Protein AF-A0A7C9G634-F1 (afdb_monomer)

Mean predicted aligned error: 3.46 Å

Structure (mmCIF, N/CA/C/O backbone):
data_AF-A0A7C9G634-F1
#
_entry.id   AF-A0A7C9G634-F1
#
loop_
_atom_site.group_PDB
_atom_site.id
_atom_site.type_symbol
_atom_site.label_atom_id
_atom_site.label_alt_id
_atom_site.label_comp_id
_atom_site.label_asym_id
_atom_site.label_entity_id
_atom_site.label_seq_id
_atom_site.pdbx_PDB_ins_code
_atom_site.Cartn_x
_atom_site.Cartn_y
_atom_site.Cartn_z
_atom_site.occupancy
_atom_site.B_iso_or_equiv
_atom_site.auth_seq_id
_atom_site.auth_comp_id
_atom_site.auth_asym_id
_atom_site.auth_atom_id
_atom_site.pdbx_PDB_model_num
ATOM 1 N N . MET A 1 1 ? 2.557 5.152 -18.662 1.00 77.81 1 MET A N 1
ATOM 2 C CA . MET A 1 1 ? 1.988 3.953 -18.024 1.00 77.81 1 MET A CA 1
ATOM 3 C C . MET A 1 1 ? 0.507 3.974 -18.326 1.00 77.81 1 MET A C 1
ATOM 5 O O . MET A 1 1 ? -0.057 5.061 -18.287 1.00 77.81 1 MET A O 1
ATOM 9 N N . ASP A 1 2 ? -0.079 2.842 -18.704 1.00 86.69 2 ASP A N 1
ATOM 10 C CA . ASP A 1 2 ? -1.537 2.728 -18.750 1.00 86.69 2 ASP A CA 1
ATOM 11 C C . ASP A 1 2 ? -1.998 2.318 -17.351 1.00 86.69 2 ASP A C 1
ATOM 13 O O . ASP A 1 2 ? -1.677 1.219 -16.893 1.00 86.69 2 ASP A O 1
ATOM 17 N N . TYR A 1 3 ? -2.642 3.245 -16.643 1.00 85.31 3 TYR A N 1
ATOM 18 C CA . TYR A 1 3 ? -3.056 3.022 -15.261 1.00 85.31 3 TYR A CA 1
ATOM 19 C C . TYR A 1 3 ? -4.231 2.050 -15.160 1.00 85.31 3 TYR A C 1
ATOM 21 O O . TYR A 1 3 ? -4.320 1.347 -14.161 1.00 85.31 3 TYR A O 1
ATOM 29 N N . ASN A 1 4 ? -5.074 1.942 -16.191 1.00 88.25 4 ASN A N 1
ATOM 30 C CA . ASN A 1 4 ? -6.174 0.981 -16.181 1.00 88.25 4 ASN A CA 1
ATOM 31 C C . ASN A 1 4 ? -5.620 -0.442 -16.268 1.00 88.25 4 ASN A C 1
ATOM 33 O O . ASN A 1 4 ? -5.897 -1.252 -15.391 1.00 88.25 4 ASN A O 1
ATOM 37 N N . ASP A 1 5 ? -4.728 -0.704 -17.229 1.00 91.81 5 ASP A N 1
ATOM 38 C CA . ASP A 1 5 ? -4.056 -2.007 -17.338 1.00 91.81 5 ASP A CA 1
ATOM 39 C C . ASP A 1 5 ? -3.244 -2.338 -16.074 1.00 91.81 5 ASP A C 1
ATOM 41 O O . ASP A 1 5 ? -3.177 -3.489 -15.638 1.00 91.81 5 ASP A O 1
ATOM 45 N N . TYR A 1 6 ? -2.593 -1.328 -15.482 1.00 92.75 6 TYR A N 1
ATOM 46 C CA . TYR A 1 6 ? -1.868 -1.488 -14.223 1.00 92.75 6 TYR A CA 1
ATOM 47 C C . TYR A 1 6 ? -2.811 -1.926 -13.097 1.00 92.75 6 TYR A C 1
ATOM 49 O O . TYR A 1 6 ? -2.525 -2.915 -12.422 1.00 92.75 6 TYR A O 1
ATOM 57 N N . TYR A 1 7 ? -3.933 -1.230 -12.901 1.00 93.06 7 TYR A N 1
ATOM 58 C CA . TYR A 1 7 ? -4.890 -1.569 -11.851 1.00 93.06 7 TYR A CA 1
ATOM 59 C C . TYR A 1 7 ? -5.540 -2.930 -12.089 1.00 93.06 7 TYR A C 1
ATOM 61 O O . TYR A 1 7 ? -5.583 -3.731 -11.157 1.00 93.06 7 TYR A O 1
ATOM 69 N N . ASP A 1 8 ? -5.923 -3.247 -13.326 1.00 93.56 8 ASP A N 1
ATOM 70 C CA . ASP A 1 8 ? -6.501 -4.544 -13.687 1.00 93.5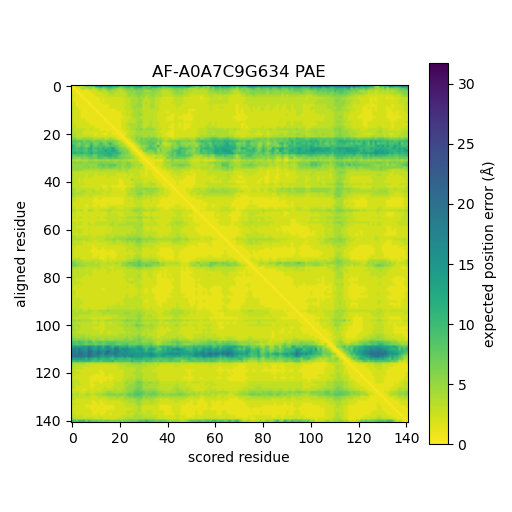6 8 ASP A CA 1
ATOM 71 C C . ASP A 1 8 ? -5.568 -5.707 -13.308 1.00 93.56 8 ASP A C 1
ATOM 73 O O . ASP A 1 8 ? -6.014 -6.739 -12.811 1.00 93.56 8 ASP A O 1
ATOM 77 N N . ILE A 1 9 ? -4.252 -5.547 -13.490 1.00 95.50 9 ILE A N 1
ATOM 78 C CA . ILE A 1 9 ? -3.268 -6.598 -13.182 1.00 95.50 9 ILE A CA 1
ATOM 79 C C . ILE A 1 9 ? -2.897 -6.627 -11.695 1.00 95.50 9 ILE A C 1
ATOM 81 O O . ILE A 1 9 ? -2.782 -7.702 -11.095 1.00 95.50 9 ILE A O 1
ATOM 85 N N . ILE A 1 10 ? -2.634 -5.464 -11.098 1.00 96.31 10 ILE A N 1
ATOM 86 C CA . ILE A 1 10 ? -2.133 -5.383 -9.723 1.00 96.31 10 ILE A CA 1
ATOM 87 C C . ILE A 1 10 ? -3.255 -5.638 -8.720 1.00 96.31 10 ILE A C 1
ATOM 89 O O . ILE A 1 10 ? -3.023 -6.331 -7.730 1.00 96.31 10 ILE A O 1
ATOM 93 N N . PHE A 1 11 ? -4.472 -5.159 -8.979 1.00 96.44 11 PHE A N 1
ATOM 94 C CA . PHE A 1 11 ? -5.600 -5.297 -8.061 1.00 96.44 11 PHE A CA 1
ATOM 95 C C . PHE A 1 11 ? -6.491 -6.511 -8.327 1.00 96.44 11 PHE A C 1
ATOM 97 O O . PHE A 1 11 ? -7.280 -6.847 -7.444 1.00 96.44 11 PHE A O 1
ATOM 104 N N . ALA A 1 12 ? -6.299 -7.258 -9.423 1.00 97.12 12 ALA A N 1
ATOM 105 C CA . ALA A 1 12 ? -7.009 -8.522 -9.657 1.00 97.12 12 ALA A CA 1
ATOM 106 C C . ALA A 1 12 ? -7.037 -9.467 -8.432 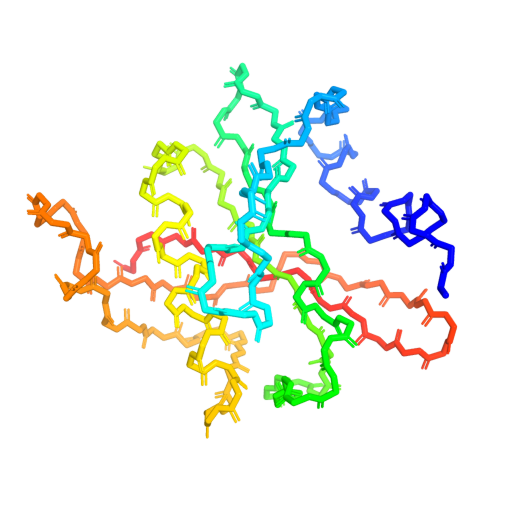1.00 97.12 12 ALA A C 1
ATOM 108 O O . ALA A 1 12 ? -8.116 -9.954 -8.101 1.00 97.12 12 ALA A O 1
ATOM 109 N N . PRO A 1 13 ? -5.935 -9.693 -7.681 1.00 97.94 13 PRO A N 1
ATOM 110 C CA . PRO A 1 13 ? -5.974 -10.542 -6.485 1.00 97.94 13 PRO A CA 1
ATOM 111 C C . PRO A 1 13 ? -6.826 -9.974 -5.337 1.00 97.94 13 PRO A C 1
ATOM 113 O O . PRO A 1 13 ? -7.382 -10.731 -4.539 1.00 97.94 13 PRO A O 1
ATOM 116 N N . ILE A 1 14 ? -6.923 -8.643 -5.223 1.00 97.56 14 ILE A N 1
ATOM 117 C CA . ILE A 1 14 ? -7.820 -7.992 -4.257 1.00 97.56 14 ILE A CA 1
ATOM 118 C C . ILE A 1 14 ? -9.260 -8.233 -4.699 1.00 97.56 14 ILE A C 1
ATOM 120 O O . ILE A 1 14 ? -10.079 -8.658 -3.884 1.00 97.56 14 ILE A O 1
ATOM 124 N N . GLU A 1 15 ? -9.555 -8.013 -5.980 1.00 97.06 15 GLU A N 1
ATOM 125 C CA . GLU A 1 15 ? -10.907 -8.149 -6.511 1.00 97.06 15 GLU A CA 1
ATOM 126 C C . GLU A 1 15 ? -11.416 -9.591 -6.503 1.00 97.06 15 GLU A C 1
ATOM 128 O O . GLU A 1 15 ? -12.574 -9.840 -6.164 1.00 97.06 15 GLU A O 1
ATOM 133 N N . GLU A 1 16 ? -10.547 -10.558 -6.794 1.00 97.50 16 GLU A N 1
ATOM 134 C CA . GLU A 1 16 ? -10.859 -11.985 -6.714 1.00 97.50 16 GLU A CA 1
ATOM 135 C C . GLU A 1 16 ? -11.249 -12.389 -5.286 1.00 97.50 16 GLU A C 1
ATOM 137 O O . GLU A 1 16 ? -12.208 -13.134 -5.077 1.00 97.50 16 GLU A O 1
ATOM 142 N N . LYS A 1 17 ? -10.532 -11.870 -4.281 1.00 97.88 17 LYS A N 1
ATOM 143 C CA . LYS A 1 17 ? -10.737 -12.253 -2.880 1.00 97.88 17 LYS A CA 1
ATOM 144 C C . LYS A 1 17 ? -11.856 -11.471 -2.196 1.00 97.88 17 LYS A C 1
ATOM 146 O O . LYS A 1 17 ? -12.597 -12.031 -1.387 1.00 97.88 17 LYS A O 1
ATOM 151 N N . TYR A 1 18 ? -11.964 -10.176 -2.474 1.00 96.88 18 TYR A N 1
ATOM 152 C CA . TYR A 1 18 ? -12.831 -9.257 -1.739 1.00 96.88 18 TYR A CA 1
ATOM 153 C C . TYR A 1 18 ? -13.955 -8.658 -2.589 1.00 96.88 18 TYR A C 1
ATOM 155 O O . TYR A 1 18 ? -14.868 -8.059 -2.022 1.00 96.88 18 TYR A O 1
ATOM 163 N N . GLY A 1 19 ? -13.996 -8.902 -3.897 1.00 96.19 19 GLY A N 1
ATOM 164 C CA . GLY A 1 19 ? -14.959 -8.307 -4.826 1.00 96.19 19 GLY A CA 1
ATOM 165 C C . GLY A 1 19 ? -14.432 -7.024 -5.469 1.00 96.19 19 GLY A C 1
ATOM 166 O O . GLY A 1 19 ? -13.379 -6.528 -5.090 1.00 96.19 19 GLY A O 1
ATOM 167 N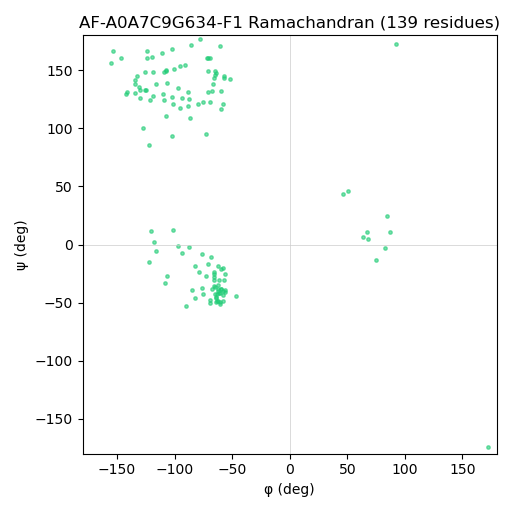 N . LYS A 1 20 ? -15.171 -6.497 -6.448 1.00 95.75 20 LYS A N 1
ATOM 168 C CA . LYS A 1 20 ? -14.746 -5.327 -7.226 1.00 95.75 20 LYS A CA 1
ATOM 169 C C . LYS A 1 20 ? -14.464 -4.105 -6.356 1.00 95.75 20 LYS A C 1
ATOM 171 O O . LYS A 1 20 ? -15.193 -3.872 -5.388 1.00 95.75 20 LYS A O 1
ATOM 176 N N . LEU A 1 21 ? -13.447 -3.342 -6.745 1.00 93.75 21 LEU A N 1
ATOM 177 C CA . LEU A 1 21 ? -13.181 -2.018 -6.193 1.00 93.75 21 LEU A CA 1
ATOM 178 C C . LEU A 1 21 ? -14.329 -1.057 -6.536 1.00 93.75 21 LEU A C 1
ATOM 180 O O . LEU A 1 21 ? -14.982 -1.180 -7.575 1.00 93.75 21 LEU A O 1
ATOM 184 N N . ASP A 1 22 ? -14.581 -0.115 -5.635 1.00 93.00 22 ASP A N 1
ATOM 185 C CA . ASP A 1 22 ? -15.502 0.991 -5.853 1.00 93.00 22 ASP A CA 1
ATOM 186 C C . ASP A 1 22 ? -14.957 1.893 -6.979 1.00 93.00 22 ASP A C 1
ATOM 188 O O . ASP A 1 22 ? -13.746 2.064 -7.116 1.00 93.00 22 ASP A O 1
ATOM 192 N N . GLU A 1 23 ? -15.846 2.489 -7.782 1.00 86.19 23 GLU A N 1
ATOM 193 C CA . GLU A 1 23 ? -15.452 3.357 -8.911 1.00 86.19 23 GLU A CA 1
ATOM 194 C C . GLU A 1 23 ? -14.744 4.644 -8.455 1.00 86.19 23 GLU A C 1
ATOM 196 O O . GLU A 1 23 ? -13.998 5.259 -9.218 1.00 86.19 23 GLU A O 1
ATOM 201 N N . GLU A 1 24 ? -14.985 5.065 -7.212 1.00 83.38 24 GLU A N 1
ATOM 202 C CA . GLU A 1 24 ? -14.381 6.258 -6.633 1.00 83.38 24 GLU A CA 1
ATOM 203 C C . GLU A 1 24 ? -13.033 5.939 -5.975 1.00 83.38 24 GLU A C 1
ATOM 205 O O . GLU A 1 24 ? -12.944 5.210 -4.982 1.00 83.38 24 GLU A O 1
ATOM 210 N N . THR A 1 25 ? -11.978 6.572 -6.485 1.00 81.12 25 THR A N 1
ATOM 211 C CA . THR A 1 25 ? -10.660 6.599 -5.844 1.00 81.12 25 THR A CA 1
ATOM 212 C C . THR A 1 25 ? -10.582 7.779 -4.879 1.00 81.12 25 THR A C 1
ATOM 214 O O . THR A 1 25 ? -10.857 8.925 -5.239 1.00 81.12 25 THR A O 1
ATOM 217 N N . MET A 1 26 ? -10.133 7.531 -3.650 1.00 81.25 26 MET A N 1
ATOM 218 C CA . MET A 1 26 ? -9.825 8.588 -2.690 1.00 81.25 26 MET A CA 1
ATOM 219 C C . MET A 1 26 ? -8.531 9.293 -3.104 1.00 81.25 26 MET A C 1
ATOM 221 O O . MET A 1 26 ? -7.436 8.837 -2.777 1.00 81.25 26 MET A O 1
ATOM 225 N N . THR A 1 27 ? -8.651 10.403 -3.829 1.00 80.56 27 THR A N 1
ATOM 226 C CA . THR A 1 27 ? -7.519 11.221 -4.296 1.00 80.56 27 THR A CA 1
ATOM 227 C C . THR A 1 27 ? -7.420 12.543 -3.538 1.00 80.56 27 THR A C 1
ATOM 229 O O . THR A 1 27 ? -8.435 13.113 -3.142 1.00 80.56 27 THR A O 1
ATOM 232 N N . SER A 1 28 ? -6.207 13.080 -3.391 1.00 73.19 28 SER A N 1
ATOM 233 C CA . SER A 1 28 ? -5.973 14.428 -2.853 1.00 73.19 28 SER A CA 1
ATOM 234 C C . SER A 1 28 ? -5.713 15.447 -3.966 1.00 73.19 28 SER A C 1
ATOM 236 O O . SER A 1 28 ? -5.147 15.113 -5.004 1.00 73.19 28 SER A O 1
ATOM 238 N N . ILE A 1 29 ? -6.076 16.713 -3.716 1.00 74.12 29 ILE A N 1
ATOM 239 C CA . ILE A 1 29 ? -5.770 17.856 -4.599 1.00 74.12 29 ILE A CA 1
ATOM 240 C C . ILE A 1 29 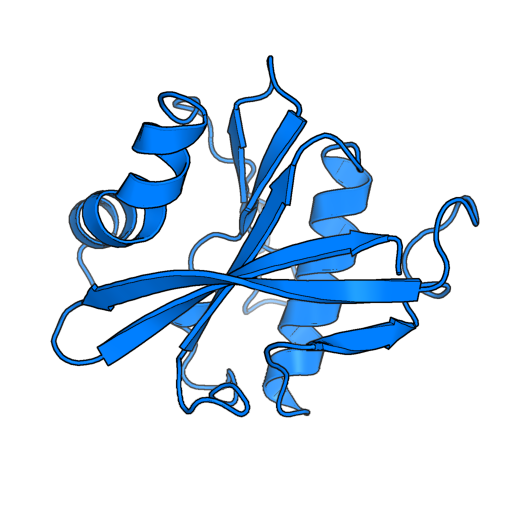? -4.255 17.981 -4.810 1.00 74.12 29 ILE A C 1
ATOM 242 O O . ILE A 1 29 ? -3.790 18.264 -5.912 1.00 74.12 29 ILE A O 1
ATOM 246 N N . ILE A 1 30 ? -3.484 17.769 -3.741 1.00 77.88 30 ILE A N 1
ATOM 247 C CA . ILE A 1 30 ? -2.024 17.698 -3.791 1.00 77.88 30 ILE A CA 1
ATOM 248 C C . ILE A 1 30 ? -1.655 16.221 -3.895 1.00 77.88 30 ILE A C 1
ATOM 250 O O . ILE A 1 30 ? -1.978 15.449 -2.992 1.00 77.88 30 ILE A O 1
ATOM 254 N N . GLY A 1 31 ? -1.003 15.832 -4.990 1.00 82.12 31 GLY A N 1
ATOM 255 C CA . GLY A 1 31 ? -0.528 14.463 -5.189 1.00 82.12 31 GLY A CA 1
ATOM 256 C C . GLY A 1 31 ? 0.619 14.093 -4.245 1.00 82.12 31 GLY A C 1
ATOM 257 O O . GLY A 1 31 ? 1.313 14.964 -3.714 1.00 82.12 31 GLY A O 1
ATOM 258 N N . PHE A 1 32 ? 0.849 12.791 -4.070 1.00 90.44 32 PHE A N 1
ATOM 259 C CA . PHE A 1 32 ? 1.860 12.264 -3.147 1.00 90.44 32 PHE A CA 1
ATOM 260 C C . PHE A 1 32 ? 3.275 12.805 -3.419 1.00 90.44 32 PHE A C 1
ATOM 262 O O . PHE A 1 32 ? 3.961 13.239 -2.496 1.00 90.44 32 PHE A O 1
ATOM 269 N N . SER A 1 33 ? 3.678 12.916 -4.690 1.00 85.06 33 SER A N 1
ATOM 270 C CA . SER A 1 33 ? 4.974 13.499 -5.087 1.00 85.06 33 SER A CA 1
ATOM 271 C C . SER A 1 33 ? 5.179 14.955 -4.657 1.00 85.06 33 SER A C 1
ATOM 273 O O . SER A 1 33 ? 6.313 15.420 -4.583 1.00 85.06 33 SER A O 1
ATOM 275 N N . MET A 1 34 ? 4.094 15.676 -4.372 1.00 84.19 34 MET A N 1
ATOM 276 C CA . MET A 1 34 ? 4.104 17.069 -3.925 1.00 84.19 34 MET A CA 1
ATOM 277 C C . MET A 1 34 ? 3.899 17.193 -2.405 1.00 84.19 34 MET A C 1
ATOM 279 O O . MET A 1 34 ? 3.641 18.288 -1.908 1.00 84.19 34 MET A O 1
ATOM 283 N N . GLY A 1 35 ? 4.004 16.084 -1.665 1.00 85.88 35 GLY A N 1
ATOM 284 C CA . GLY A 1 35 ? 3.826 16.034 -0.212 1.00 85.88 35 GLY A CA 1
ATOM 285 C C . GLY A 1 35 ? 2.381 15.830 0.248 1.00 85.88 35 GLY A C 1
ATOM 286 O O . GLY A 1 35 ? 2.097 15.994 1.433 1.00 85.88 35 GLY A O 1
ATOM 287 N N . GLY A 1 36 ? 1.464 15.496 -0.664 1.00 91.75 36 GLY A N 1
ATOM 288 C CA . GLY A 1 36 ? 0.107 15.080 -0.310 1.00 91.75 36 GLY A CA 1
ATOM 289 C C . GLY A 1 36 ? 0.030 13.626 0.176 1.00 91.75 36 GLY A C 1
ATOM 290 O O . GLY A 1 36 ? 1.035 12.914 0.170 1.00 91.75 36 GLY A O 1
ATOM 291 N N . PRO A 1 37 ? -1.155 13.156 0.597 1.00 93.56 37 PRO A N 1
ATOM 292 C CA . PRO A 1 37 ? -1.365 11.758 0.946 1.00 93.56 37 PRO A CA 1
ATOM 293 C C . PRO A 1 37 ? -1.353 10.853 -0.290 1.00 93.56 37 PRO A C 1
ATOM 295 O O . PRO A 1 37 ? -1.580 11.303 -1.417 1.00 93.56 37 PRO A O 1
ATOM 298 N N . VAL A 1 38 ? -1.138 9.556 -0.068 1.00 94.44 38 VAL A N 1
ATOM 299 C CA . VAL A 1 38 ? -1.332 8.555 -1.125 1.00 94.44 38 VAL A CA 1
ATOM 300 C C . VAL A 1 38 ? -2.806 8.467 -1.523 1.00 94.44 38 VAL A C 1
ATOM 302 O O . VAL A 1 38 ? -3.708 8.561 -0.680 1.00 94.44 38 VAL A O 1
ATOM 305 N N . SER A 1 39 ? -3.042 8.258 -2.817 1.00 94.88 39 SER A N 1
ATOM 306 C CA . SER A 1 39 ? -4.365 7.904 -3.326 1.00 94.88 39 SER A CA 1
ATOM 307 C C . SER A 1 39 ? -4.720 6.477 -2.912 1.00 94.88 39 SER A C 1
ATOM 309 O O . SER A 1 39 ? -3.830 5.631 -2.778 1.00 94.88 39 SER A O 1
ATOM 311 N N . MET A 1 40 ? -6.009 6.196 -2.720 1.00 95.81 40 MET A N 1
ATOM 312 C CA . MET A 1 40 ? -6.473 4.853 -2.368 1.00 95.81 40 MET A CA 1
ATOM 313 C C . MET A 1 40 ? -7.683 4.413 -3.182 1.00 95.81 40 MET A C 1
ATOM 315 O O . MET A 1 40 ? -8.640 5.168 -3.335 1.00 95.81 40 MET A O 1
ATOM 319 N N . SER A 1 41 ? -7.661 3.156 -3.614 1.00 96.00 41 SER A N 1
ATOM 320 C CA . SER A 1 41 ? -8.846 2.429 -4.070 1.00 96.00 41 SER A CA 1
ATOM 321 C C . SER A 1 41 ? -9.463 1.689 -2.891 1.00 96.00 41 SER A C 1
ATOM 323 O O . SER A 1 41 ? -8.774 1.372 -1.914 1.00 96.00 41 SER A O 1
ATOM 325 N N . SER A 1 42 ? -10.762 1.414 -2.953 1.00 96.44 42 SER A N 1
ATOM 326 C CA . SER A 1 42 ? -11.469 0.850 -1.806 1.00 96.44 42 SER A CA 1
ATOM 327 C C . SER A 1 42 ? -12.586 -0.109 -2.187 1.00 96.44 42 SER A C 1
ATOM 329 O O . SER A 1 42 ? -13.077 -0.091 -3.304 1.00 96.44 42 SER A O 1
ATOM 331 N N . ILE A 1 43 ? -12.978 -0.947 -1.231 1.00 96.12 43 ILE A N 1
ATOM 332 C CA . ILE A 1 43 ? -14.279 -1.619 -1.193 1.00 96.12 43 ILE A CA 1
ATOM 333 C C . ILE A 1 43 ? -14.896 -1.197 0.136 1.00 96.12 43 ILE A C 1
ATOM 335 O O . ILE A 1 43 ? -14.720 -1.866 1.163 1.00 96.12 43 ILE A O 1
ATOM 339 N N . ASN A 1 44 ? -15.559 -0.042 0.157 1.00 90.75 44 ASN A N 1
ATOM 340 C CA . ASN A 1 44 ? -15.968 0.616 1.401 1.00 90.75 44 ASN A CA 1
ATOM 341 C C . ASN A 1 44 ? -16.895 -0.262 2.244 1.00 90.75 44 ASN A C 1
ATOM 343 O O . ASN A 1 44 ? -16.733 -0.359 3.463 1.00 90.75 44 ASN A O 1
ATOM 347 N N . SER A 1 45 ? -17.797 -0.997 1.588 1.00 91.88 45 SER A N 1
ATOM 348 C CA . SER A 1 45 ? -18.711 -1.949 2.238 1.00 91.88 45 SER A CA 1
ATOM 349 C C . SER A 1 45 ? -17.998 -3.053 3.035 1.00 91.88 45 SER A C 1
ATOM 351 O O . SER A 1 45 ? -18.600 -3.654 3.925 1.00 91.88 45 SER A O 1
ATOM 353 N N . LYS A 1 46 ? -16.716 -3.309 2.746 1.00 93.75 46 LYS A N 1
ATOM 354 C CA . LYS A 1 46 ? -15.882 -4.335 3.387 1.00 93.75 46 LYS A CA 1
ATOM 355 C C . LYS A 1 46 ? -14.676 -3.765 4.134 1.00 93.75 46 LYS A C 1
ATOM 357 O O . LYS A 1 46 ? -13.902 -4.542 4.688 1.00 93.75 46 LYS A O 1
ATOM 362 N N . ARG A 1 47 ? -14.516 -2.434 4.174 1.00 95.44 47 ARG A N 1
ATOM 363 C CA . ARG A 1 47 ? -13.340 -1.751 4.748 1.00 95.44 47 ARG A CA 1
ATOM 364 C C . ARG A 1 47 ? -12.026 -2.313 4.194 1.00 95.44 47 ARG A C 1
ATOM 366 O O . ARG A 1 47 ? -11.105 -2.624 4.950 1.00 95.44 47 ARG A O 1
ATOM 373 N N . VAL A 1 48 ? -11.978 -2.487 2.878 1.00 97.75 48 VAL A N 1
ATOM 374 C CA . VAL A 1 48 ? -10.761 -2.855 2.150 1.00 97.75 48 VAL A CA 1
ATOM 375 C C . VAL A 1 48 ? -10.226 -1.596 1.493 1.00 97.75 48 VAL A C 1
ATOM 377 O O . VAL A 1 48 ? -10.976 -0.925 0.791 1.00 97.75 48 VAL A O 1
ATOM 380 N 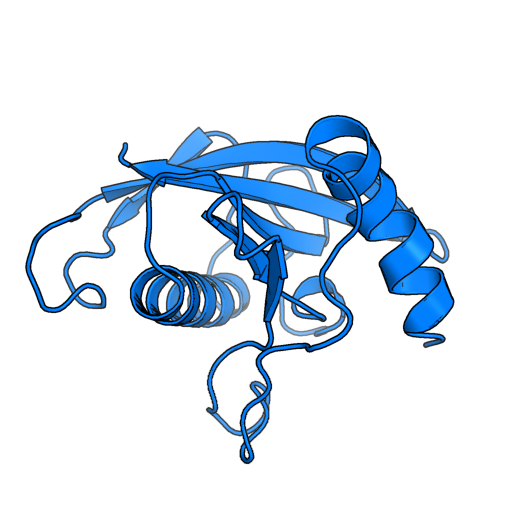N . TYR A 1 49 ? -8.957 -1.279 1.728 1.00 97.88 49 TYR A N 1
ATOM 381 C CA . TYR A 1 49 ? -8.310 -0.083 1.187 1.00 97.88 49 TYR A CA 1
ATOM 382 C C . TYR A 1 49 ? -6.941 -0.454 0.636 1.00 97.88 49 TYR A C 1
ATOM 384 O O . TYR A 1 49 ? -6.164 -1.103 1.339 1.00 97.88 49 TYR A O 1
ATOM 392 N N . ALA A 1 50 ? -6.644 -0.034 -0.590 1.00 98.00 50 ALA A N 1
ATOM 393 C CA . ALA A 1 50 ? -5.376 -0.284 -1.261 1.00 98.00 50 ALA A CA 1
ATOM 394 C C . ALA A 1 50 ? -4.743 1.032 -1.717 1.00 98.00 50 ALA A C 1
ATOM 396 O O . ALA A 1 50 ? -5.433 1.864 -2.309 1.00 98.00 50 ALA A O 1
ATOM 397 N N . SER A 1 51 ? -3.448 1.231 -1.461 1.00 97.69 51 SER A N 1
ATOM 398 C CA . SER A 1 51 ? -2.729 2.376 -2.027 1.00 97.69 51 SER A CA 1
ATOM 399 C C . SER A 1 51 ? -2.662 2.266 -3.545 1.00 97.69 51 SER A C 1
ATOM 401 O O . SER A 1 51 ? -2.649 1.171 -4.106 1.00 97.69 51 SER A O 1
ATOM 403 N N . CYS A 1 52 ? -2.641 3.417 -4.202 1.00 94.88 52 CYS A N 1
ATOM 404 C CA . CYS A 1 52 ? -2.551 3.523 -5.646 1.00 94.88 52 CYS A CA 1
ATOM 405 C C . CYS A 1 52 ? -1.248 4.210 -6.043 1.00 94.88 52 CYS A C 1
ATOM 407 O O . CYS A 1 52 ? -0.873 5.230 -5.464 1.00 94.88 52 CYS A O 1
ATOM 409 N N . GLU A 1 53 ? -0.616 3.670 -7.082 1.00 91.75 53 GLU A N 1
ATOM 410 C CA . GLU A 1 53 ? 0.527 4.255 -7.788 1.00 91.75 53 GLU A CA 1
ATOM 411 C C . GLU A 1 53 ? 1.800 4.410 -6.946 1.00 91.75 53 GLU A C 1
ATOM 413 O O . GLU A 1 53 ? 2.789 4.945 -7.437 1.00 91.75 53 GLU A O 1
ATOM 418 N N . LEU A 1 54 ? 1.855 3.909 -5.709 1.00 94.56 54 LEU A N 1
ATOM 419 C CA . LEU A 1 54 ? 3.071 3.999 -4.907 1.00 94.56 54 LEU A CA 1
ATOM 420 C C . LEU A 1 54 ? 4.228 3.228 -5.567 1.00 94.56 54 LEU A C 1
ATOM 422 O O . LEU A 1 54 ? 5.385 3.654 -5.522 1.00 94.56 54 LEU A O 1
ATOM 426 N N . SER A 1 55 ? 3.914 2.113 -6.227 1.00 95.62 55 SER A N 1
ATOM 427 C CA . SER A 1 55 ? 4.912 1.251 -6.860 1.00 95.62 55 SER A CA 1
ATOM 428 C C . SER A 1 55 ? 5.553 1.873 -8.115 1.00 95.62 55 SER A C 1
ATOM 430 O O . SER A 1 55 ? 6.630 1.446 -8.544 1.00 95.62 55 SER A O 1
ATOM 432 N N . VAL A 1 56 ? 4.926 2.911 -8.685 1.00 93.50 56 VAL A N 1
ATOM 433 C CA . VAL A 1 56 ? 5.381 3.563 -9.925 1.00 93.50 56 VAL A CA 1
ATOM 434 C C . VAL A 1 56 ? 6.486 4.585 -9.668 1.00 93.50 56 VAL A C 1
ATOM 436 O O . VAL A 1 56 ? 7.220 4.940 -10.593 1.00 93.50 56 VAL A O 1
ATOM 439 N N . TYR A 1 57 ? 6.638 5.042 -8.420 1.00 93.69 57 TYR A N 1
ATOM 440 C CA . TYR A 1 57 ? 7.659 6.017 -8.058 1.00 93.69 57 TYR A CA 1
ATOM 441 C C . TYR A 1 57 ? 9.059 5.397 -8.153 1.00 93.69 57 TYR A C 1
ATOM 443 O O . TYR A 1 57 ? 9.337 4.390 -7.483 1.00 93.69 57 TYR A O 1
ATOM 451 N N . PRO A 1 58 ? 9.982 5.968 -8.951 1.00 94.00 58 PRO A N 1
ATOM 452 C CA . PRO A 1 58 ? 11.346 5.457 -9.052 1.00 94.00 58 PRO A CA 1
ATOM 453 C C . PRO A 1 58 ? 12.087 5.507 -7.708 1.00 94.00 58 PRO A C 1
ATOM 455 O O . PRO A 1 58 ? 12.879 4.605 -7.436 1.00 94.00 58 PRO A O 1
ATOM 458 N N . GLU A 1 59 ? 11.766 6.478 -6.852 1.00 95.94 59 GLU A N 1
ATOM 459 C CA . GLU A 1 59 ? 12.344 6.698 -5.523 1.00 95.94 59 GLU A CA 1
ATOM 460 C C . GLU A 1 59 ? 12.025 5.577 -4.529 1.00 95.94 59 GLU A C 1
ATOM 462 O O . GLU A 1 59 ? 12.804 5.352 -3.601 1.00 95.94 59 GLU A O 1
ATOM 467 N N . GLN A 1 60 ? 10.917 4.846 -4.719 1.00 97.25 60 GLN A N 1
ATOM 468 C CA . GLN A 1 60 ? 10.567 3.730 -3.842 1.00 97.25 60 GLN A CA 1
ATOM 469 C C . GLN A 1 60 ? 11.694 2.693 -3.845 1.00 97.25 60 GLN A C 1
ATOM 471 O O . GLN A 1 60 ? 12.020 2.103 -4.881 1.00 97.25 60 GLN A O 1
ATOM 476 N N . LYS A 1 61 ? 12.279 2.406 -2.684 1.00 98.06 61 LYS A N 1
ATOM 477 C CA . LYS A 1 61 ? 13.218 1.294 -2.567 1.00 98.06 61 LYS A CA 1
ATOM 478 C C . LYS A 1 61 ? 12.454 -0.004 -2.764 1.00 98.06 61 LYS A C 1
ATOM 480 O O . LYS A 1 61 ? 11.414 -0.216 -2.147 1.00 98.06 61 LYS A O 1
ATOM 485 N N . LYS A 1 62 ? 12.987 -0.886 -3.614 1.00 98.00 62 LYS A N 1
ATOM 486 C CA . LYS A 1 62 ? 12.432 -2.234 -3.760 1.00 98.00 62 LYS A CA 1
ATOM 487 C C . LYS A 1 62 ? 12.422 -2.926 -2.403 1.00 98.00 62 LYS A C 1
ATOM 489 O O . LYS A 1 62 ? 13.339 -2.718 -1.606 1.00 98.00 62 LYS A O 1
ATOM 494 N N . SER A 1 63 ? 11.413 -3.750 -2.163 1.00 98.12 63 SER A N 1
ATOM 495 C CA . SER A 1 63 ? 11.252 -4.485 -0.921 1.00 98.12 63 SER A CA 1
ATOM 496 C C . SER A 1 63 ? 12.419 -5.436 -0.647 1.00 98.12 63 SER A C 1
ATOM 498 O O . SER A 1 63 ? 13.264 -5.653 -1.519 1.00 98.12 63 SER A O 1
ATOM 500 N N . THR A 1 64 ? 12.478 -6.033 0.547 1.00 97.44 64 THR A N 1
ATOM 501 C CA . THR A 1 64 ? 13.475 -7.072 0.885 1.00 97.44 64 THR A CA 1
ATOM 502 C C . THR A 1 64 ? 13.437 -8.264 -0.074 1.00 97.44 64 THR A C 1
ATOM 504 O O . THR A 1 64 ? 14.455 -8.916 -0.279 1.00 97.44 64 THR A O 1
ATOM 507 N N . ASP A 1 65 ? 12.285 -8.508 -0.702 1.00 95.00 65 ASP A N 1
ATOM 508 C CA . ASP A 1 65 ? 12.074 -9.553 -1.709 1.00 95.00 65 ASP A CA 1
ATOM 509 C C . ASP A 1 65 ? 12.405 -9.086 -3.145 1.00 95.00 65 ASP A C 1
ATOM 511 O O . ASP A 1 65 ? 12.319 -9.860 -4.098 1.00 95.00 65 ASP A O 1
ATOM 515 N N . GLY A 1 66 ? 12.796 -7.818 -3.316 1.00 96.75 66 GLY A N 1
ATOM 516 C CA . GLY A 1 66 ? 13.185 -7.236 -4.598 1.00 96.75 66 GLY A CA 1
ATOM 517 C C . GLY A 1 66 ? 12.025 -6.714 -5.451 1.00 96.75 66 GLY A C 1
ATOM 518 O O . GLY A 1 66 ? 12.187 -6.624 -6.668 1.00 96.75 66 GLY A O 1
ATOM 519 N N . TYR A 1 67 ? 10.885 -6.356 -4.852 1.00 97.56 67 TYR A N 1
ATOM 520 C CA . TYR A 1 67 ? 9.687 -5.895 -5.573 1.00 97.56 67 TYR A CA 1
ATOM 521 C C . TYR A 1 67 ? 9.418 -4.405 -5.373 1.00 97.56 67 TYR A C 1
ATOM 523 O O . TYR A 1 67 ? 9.687 -3.863 -4.303 1.00 97.56 67 TYR A O 1
ATOM 531 N N . LYS A 1 68 ? 8.838 -3.736 -6.370 1.00 97.75 68 LYS A N 1
ATOM 532 C CA . LYS A 1 68 ? 8.049 -2.519 -6.106 1.00 97.75 68 LYS A CA 1
ATOM 533 C C . LYS A 1 68 ? 6.738 -2.923 -5.426 1.00 97.75 68 LYS A C 1
ATOM 535 O O . LYS A 1 68 ? 6.379 -4.099 -5.479 1.00 97.75 68 LYS A O 1
ATOM 540 N N . PHE A 1 69 ? 6.045 -2.018 -4.739 1.00 98.44 69 PHE A N 1
ATOM 541 C CA . PHE A 1 69 ? 4.860 -2.440 -3.986 1.00 98.44 69 PHE A CA 1
ATOM 542 C C . PHE A 1 69 ? 3.807 -1.369 -3.709 1.00 98.44 69 PHE A C 1
ATOM 544 O O . PHE A 1 69 ? 4.109 -0.178 -3.640 1.00 98.44 69 PHE A O 1
ATOM 551 N N . GLU A 1 70 ? 2.589 -1.862 -3.485 1.00 98.44 70 GLU A N 1
ATOM 552 C CA . GLU A 1 70 ? 1.443 -1.163 -2.897 1.00 98.44 70 GLU A CA 1
ATOM 553 C C . GLU A 1 70 ? 1.122 -1.733 -1.503 1.00 98.44 70 GLU A C 1
ATOM 555 O O . GLU A 1 70 ? 1.563 -2.828 -1.133 1.00 98.44 70 GLU A O 1
ATOM 560 N N . PHE A 1 71 ? 0.320 -1.002 -0.735 1.00 98.62 71 PHE A N 1
ATOM 561 C CA . PHE A 1 71 ? -0.203 -1.420 0.561 1.00 98.62 71 PHE A CA 1
ATOM 562 C C . PHE A 1 71 ? -1.687 -1.759 0.488 1.00 98.62 71 PHE A C 1
ATOM 564 O O . PHE A 1 71 ? -2.432 -1.163 -0.282 1.00 98.62 71 PHE A O 1
ATOM 571 N N . LEU A 1 72 ? -2.117 -2.690 1.332 1.00 98.62 72 LEU A N 1
ATOM 572 C CA . LEU A 1 72 ? -3.502 -3.122 1.489 1.00 98.62 72 LEU A CA 1
ATOM 573 C C . LEU A 1 72 ? -3.854 -3.171 2.975 1.00 98.62 72 LEU A C 1
ATOM 575 O O . LEU A 1 72 ? -3.031 -3.562 3.790 1.00 98.62 72 LEU A O 1
ATOM 579 N N . SER A 1 73 ? -5.086 -2.849 3.348 1.00 97.75 73 SER A N 1
ATOM 580 C CA . SER A 1 73 ? -5.622 -3.180 4.670 1.00 97.75 73 SER A CA 1
ATOM 581 C C . SER A 1 73 ? -7.021 -3.753 4.532 1.00 97.75 73 SER A C 1
ATOM 583 O O . SER A 1 73 ? -7.793 -3.301 3.684 1.00 97.75 73 SER A O 1
ATOM 585 N N . THR A 1 74 ? -7.338 -4.756 5.355 1.00 96.25 74 THR A N 1
ATOM 586 C CA . THR A 1 74 ? -8.598 -5.500 5.267 1.00 96.25 74 THR A CA 1
ATOM 587 C C . THR A 1 74 ? -9.304 -5.537 6.625 1.00 96.25 74 THR A C 1
ATOM 589 O O . THR A 1 74 ? -8.947 -6.270 7.538 1.00 96.25 74 THR A O 1
ATOM 592 N N . GLY A 1 75 ? -10.312 -4.681 6.809 1.00 90.88 75 GLY A N 1
ATOM 593 C CA . GLY A 1 75 ? -11.179 -4.688 7.995 1.00 90.88 75 GLY A CA 1
ATOM 594 C C . GLY A 1 75 ? -10.577 -4.131 9.294 1.00 90.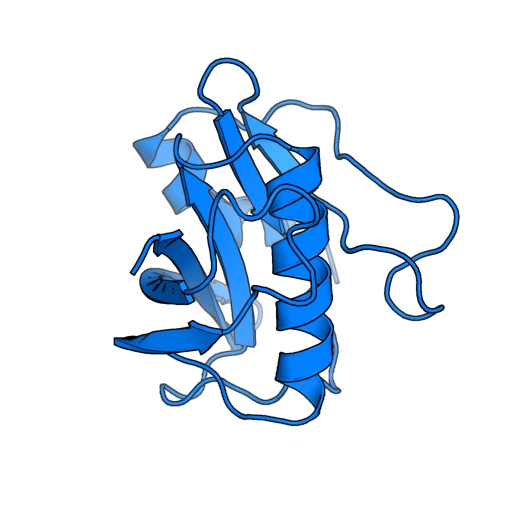88 75 GLY A C 1
ATOM 595 O O . GLY A 1 75 ? -11.336 -3.839 10.218 1.00 90.88 75 GLY A O 1
ATOM 596 N N . TYR A 1 76 ? -9.258 -3.932 9.376 1.00 90.19 76 TYR A N 1
ATOM 597 C CA . TYR A 1 76 ? -8.586 -3.466 10.596 1.00 90.19 76 TYR A CA 1
ATOM 598 C C . TYR A 1 76 ? -8.784 -1.972 10.865 1.00 90.19 76 TYR A C 1
ATOM 600 O O . TYR A 1 76 ? -9.053 -1.563 11.993 1.00 90.19 76 TYR A O 1
ATOM 608 N N . PHE A 1 77 ? -8.683 -1.154 9.820 1.00 92.75 77 PHE A N 1
ATOM 609 C CA . PHE A 1 77 ? -8.621 0.303 9.930 1.00 92.75 77 PHE A CA 1
ATOM 610 C C . PHE A 1 77 ? -9.788 0.969 9.202 1.00 92.75 77 PHE A C 1
ATOM 612 O O . PHE A 1 77 ? -10.546 0.327 8.467 1.00 92.75 77 PHE A O 1
ATOM 619 N N . ASN A 1 78 ? -10.064 2.227 9.530 1.00 92.69 78 ASN A N 1
ATOM 620 C CA . ASN A 1 78 ? -10.959 3.055 8.721 1.00 92.69 78 ASN A CA 1
ATOM 621 C C . ASN A 1 78 ? -10.141 3.714 7.590 1.00 92.69 78 ASN A C 1
ATOM 623 O O . ASN A 1 78 ? -8.913 3.617 7.582 1.00 92.69 78 ASN A O 1
ATOM 627 N N . ALA A 1 79 ? -10.816 4.369 6.645 1.00 93.19 79 ALA A N 1
ATOM 628 C CA . ALA A 1 79 ? -10.157 4.983 5.495 1.00 93.19 79 ALA A CA 1
ATOM 629 C C . ALA A 1 79 ? -9.097 6.029 5.897 1.00 93.19 79 ALA A C 1
ATOM 631 O O . ALA A 1 79 ? -7.991 6.016 5.368 1.00 93.19 79 ALA A O 1
ATOM 632 N N . GLU A 1 80 ? -9.397 6.894 6.869 1.00 92.31 80 GLU A N 1
ATOM 633 C CA . GLU A 1 80 ? -8.477 7.939 7.340 1.00 92.31 80 GLU A CA 1
ATOM 634 C C . GLU A 1 80 ? -7.200 7.340 7.948 1.00 92.31 80 GLU A C 1
ATOM 636 O O . GLU A 1 80 ? -6.086 7.697 7.566 1.00 92.31 80 GLU A O 1
ATOM 641 N N . THR A 1 81 ? -7.347 6.361 8.843 1.00 93.50 81 THR A N 1
ATOM 642 C CA . THR A 1 81 ? -6.221 5.641 9.445 1.00 93.50 81 THR A CA 1
ATOM 643 C C . THR A 1 81 ? -5.401 4.908 8.381 1.00 93.50 81 THR A C 1
ATOM 645 O O . THR A 1 81 ? -4.173 4.972 8.420 1.00 93.50 81 THR A O 1
ATOM 648 N N . CYS A 1 82 ? -6.048 4.261 7.402 1.00 95.44 82 CYS A N 1
ATOM 649 C CA . CYS A 1 82 ? -5.358 3.655 6.262 1.00 95.44 82 CYS A CA 1
ATOM 650 C C . CYS A 1 82 ? -4.538 4.683 5.485 1.00 95.44 82 CYS A C 1
ATOM 652 O O . CYS A 1 82 ? -3.357 4.447 5.245 1.00 95.44 82 CYS A O 1
ATOM 654 N N . GLN A 1 83 ? -5.121 5.831 5.137 1.00 94.69 83 GLN A N 1
ATOM 655 C CA . GLN A 1 83 ? -4.430 6.853 4.356 1.00 94.69 83 GLN A CA 1
ATOM 656 C C . GLN A 1 83 ? -3.218 7.413 5.102 1.00 94.69 83 GLN A C 1
ATOM 658 O O . GLN A 1 83 ? -2.148 7.558 4.507 1.00 94.69 83 GLN A O 1
ATOM 663 N N . ASN A 1 84 ? -3.355 7.670 6.405 1.00 94.62 84 ASN A N 1
ATOM 664 C CA . ASN A 1 84 ? -2.260 8.155 7.243 1.00 94.62 84 ASN A CA 1
ATOM 665 C C . ASN A 1 84 ? -1.121 7.130 7.323 1.00 94.62 84 ASN A C 1
ATOM 667 O O . ASN A 1 84 ? 0.038 7.471 7.076 1.00 94.62 84 ASN A O 1
ATOM 671 N N . ILE A 1 85 ? -1.447 5.862 7.598 1.00 96.38 85 ILE A N 1
ATOM 672 C CA . ILE A 1 85 ? -0.456 4.783 7.673 1.00 96.38 85 ILE A CA 1
ATOM 673 C C . ILE A 1 85 ? 0.212 4.570 6.310 1.00 96.38 85 ILE A C 1
ATOM 675 O O . ILE A 1 85 ? 1.438 4.563 6.232 1.00 96.38 85 ILE A O 1
ATOM 679 N N . PHE A 1 86 ? -0.551 4.439 5.223 1.00 97.62 86 PHE A N 1
ATOM 680 C CA . PHE A 1 86 ? 0.009 4.193 3.891 1.00 97.62 86 PHE A CA 1
ATOM 681 C C . PHE A 1 86 ? 0.859 5.362 3.398 1.00 97.62 86 PHE A C 1
ATOM 683 O O . PHE A 1 86 ? 1.902 5.133 2.793 1.00 97.62 86 PHE A O 1
ATOM 690 N N . THR A 1 87 ? 0.479 6.605 3.705 1.00 96.56 87 THR A N 1
ATOM 691 C CA . THR A 1 87 ? 1.290 7.789 3.380 1.00 96.56 87 THR A CA 1
ATOM 692 C C . THR A 1 87 ? 2.616 7.768 4.135 1.00 96.56 87 THR A C 1
ATOM 694 O O . THR A 1 87 ? 3.677 7.986 3.548 1.00 96.56 87 THR A O 1
ATOM 697 N N . ALA A 1 88 ? 2.586 7.460 5.433 1.00 96.50 88 ALA A N 1
ATOM 698 C CA . ALA A 1 88 ? 3.790 7.366 6.250 1.00 96.50 88 ALA A CA 1
ATOM 699 C C . ALA A 1 88 ? 4.720 6.239 5.782 1.00 96.50 88 ALA A C 1
ATOM 701 O O . ALA A 1 88 ? 5.921 6.454 5.609 1.00 96.50 88 ALA A O 1
ATOM 702 N N . LEU A 1 89 ? 4.164 5.055 5.519 1.00 97.88 89 LEU A N 1
ATOM 703 C CA . LEU A 1 89 ? 4.911 3.913 4.998 1.00 97.88 89 LEU A CA 1
ATOM 704 C C . LEU A 1 89 ? 5.432 4.170 3.579 1.00 97.88 89 LEU A C 1
ATOM 706 O O . LEU A 1 89 ? 6.551 3.772 3.262 1.00 9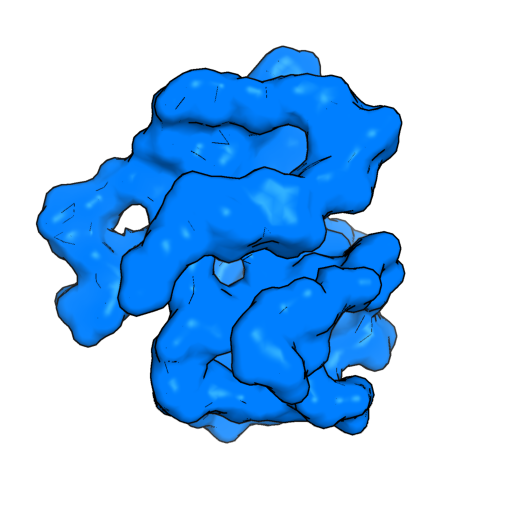7.88 89 LEU A O 1
ATOM 710 N N . GLY A 1 90 ? 4.670 4.877 2.744 1.00 97.44 90 GLY A N 1
ATOM 711 C CA . GLY A 1 90 ? 5.097 5.321 1.421 1.00 97.44 90 GLY A CA 1
ATOM 712 C C . GLY A 1 90 ? 6.316 6.234 1.503 1.00 97.44 90 GLY A C 1
ATOM 713 O O . GLY A 1 90 ? 7.337 5.952 0.881 1.00 97.44 90 GLY A O 1
ATOM 714 N N . ASN A 1 91 ? 6.277 7.253 2.361 1.00 96.56 91 ASN A N 1
ATOM 715 C CA . ASN A 1 91 ? 7.429 8.129 2.602 1.00 96.56 91 ASN A CA 1
ATOM 716 C C . ASN A 1 91 ? 8.630 7.367 3.183 1.00 96.56 91 ASN A C 1
ATOM 718 O O . ASN A 1 91 ? 9.781 7.589 2.791 1.00 96.56 91 ASN A O 1
ATOM 722 N N . LEU A 1 92 ? 8.377 6.430 4.100 1.00 96.88 92 LEU A N 1
ATOM 723 C CA . LEU A 1 92 ? 9.418 5.573 4.658 1.00 96.88 92 LEU A CA 1
ATOM 724 C C . LEU A 1 92 ? 10.058 4.697 3.574 1.00 96.88 92 LEU A C 1
ATOM 726 O O . LEU A 1 92 ? 11.278 4.545 3.574 1.00 96.88 92 LEU A O 1
ATOM 730 N N . SER A 1 93 ? 9.274 4.185 2.621 1.00 97.69 93 SER A N 1
ATOM 731 C CA . SER A 1 93 ? 9.755 3.315 1.540 1.00 97.69 93 SER A CA 1
ATOM 732 C C . SER A 1 93 ? 10.768 3.979 0.604 1.00 97.69 93 SER A C 1
ATOM 734 O O . SER A 1 93 ? 11.522 3.291 -0.079 1.00 97.69 93 SER A O 1
ATOM 736 N N . PHE A 1 94 ? 10.842 5.311 0.583 1.00 96.75 94 PHE A N 1
ATOM 737 C CA . PHE A 1 94 ? 11.848 6.035 -0.204 1.00 96.75 94 PHE A CA 1
ATOM 738 C C . PHE A 1 94 ? 13.216 6.034 0.497 1.00 96.75 94 PHE A C 1
ATOM 740 O O . PHE A 1 94 ? 14.269 6.131 -0.132 1.00 96.75 94 PHE A O 1
ATOM 747 N N . ASN A 1 95 ? 13.219 5.863 1.819 1.00 96.50 95 ASN A N 1
ATOM 748 C CA . ASN A 1 95 ? 14.408 5.967 2.661 1.00 96.50 95 ASN A CA 1
ATOM 749 C C . ASN A 1 95 ? 14.876 4.603 3.186 1.00 96.50 95 ASN A C 1
ATOM 751 O O . ASN A 1 95 ? 16.082 4.355 3.288 1.00 96.50 95 ASN A O 1
ATOM 755 N N . ALA A 1 96 ? 13.944 3.688 3.436 1.00 97.12 96 ALA A N 1
ATOM 756 C CA . ALA A 1 96 ? 14.178 2.368 4.000 1.00 97.12 96 ALA A CA 1
ATOM 757 C C . ALA A 1 96 ? 13.595 1.261 3.115 1.00 97.12 96 ALA A C 1
ATOM 759 O O . ALA A 1 96 ? 12.579 1.434 2.447 1.00 97.12 96 ALA A O 1
ATOM 760 N N . GLN A 1 97 ? 14.251 0.102 3.130 1.00 97.44 97 GLN A N 1
ATOM 761 C CA . GLN A 1 97 ? 13.731 -1.101 2.494 1.00 97.44 97 GLN A CA 1
ATOM 762 C C . GLN A 1 97 ? 12.685 -1.741 3.415 1.00 97.44 97 GLN A C 1
ATOM 764 O O . GLN A 1 97 ? 12.984 -2.086 4.557 1.00 97.44 97 GLN A O 1
ATOM 769 N N . LEU A 1 98 ? 11.457 -1.876 2.917 1.00 98.00 98 LEU A N 1
ATOM 770 C CA . LEU A 1 98 ? 10.349 -2.546 3.602 1.00 98.00 98 LEU A CA 1
ATOM 771 C C . LEU A 1 98 ? 10.144 -3.948 3.022 1.00 98.00 98 LEU A C 1
ATOM 773 O O . LEU A 1 98 ? 10.705 -4.266 1.980 1.00 98.00 98 LEU A O 1
ATOM 777 N N . GLY A 1 99 ? 9.356 -4.805 3.660 1.00 96.94 99 GLY A N 1
ATOM 778 C CA . GLY A 1 99 ? 9.070 -6.115 3.086 1.00 96.94 99 GLY A CA 1
ATOM 779 C C . GLY A 1 99 ? 8.319 -7.043 4.019 1.00 96.94 99 GLY A C 1
ATOM 780 O O . GLY A 1 99 ? 7.886 -6.650 5.104 1.00 96.94 99 GLY A O 1
ATOM 781 N N . ASN A 1 100 ? 8.151 -8.282 3.565 1.00 98.06 100 ASN A N 1
ATOM 782 C CA . ASN A 1 100 ? 7.374 -9.286 4.273 1.00 98.06 100 ASN A CA 1
ATOM 783 C C . ASN A 1 100 ? 7.939 -9.557 5.679 1.00 98.06 100 ASN A C 1
ATOM 785 O O . ASN A 1 100 ? 9.130 -9.802 5.849 1.00 98.06 100 ASN A O 1
ATOM 789 N N . GLY A 1 101 ? 7.067 -9.566 6.684 1.00 97.31 101 GLY A N 1
ATOM 790 C CA . GLY A 1 101 ? 7.408 -9.852 8.076 1.00 97.31 101 GLY A CA 1
ATOM 791 C C . GLY A 1 101 ? 7.955 -8.665 8.870 1.00 97.31 101 GLY A C 1
ATOM 792 O O . GLY A 1 101 ? 8.177 -8.820 10.068 1.00 97.31 101 GLY A O 1
ATOM 793 N N . HIS A 1 102 ? 8.151 -7.492 8.258 1.00 98.06 102 HIS A N 1
ATOM 794 C CA . HIS A 1 102 ? 8.544 -6.294 9.001 1.00 98.06 102 HIS A CA 1
ATOM 795 C C . HIS A 1 102 ? 7.431 -5.837 9.948 1.00 98.06 102 HIS A C 1
ATOM 797 O O . HIS A 1 102 ? 6.264 -5.779 9.559 1.00 98.06 102 HIS A O 1
ATOM 803 N N . THR A 1 103 ? 7.827 -5.447 11.159 1.00 97.75 103 THR A N 1
ATOM 804 C CA . THR A 1 103 ? 6.979 -4.752 12.132 1.00 97.75 103 THR A CA 1
ATOM 805 C C . THR A 1 103 ? 7.462 -3.314 12.265 1.00 97.75 103 THR A C 1
ATOM 807 O O . THR A 1 103 ? 8.659 -3.079 12.428 1.00 97.75 103 THR A O 1
ATOM 810 N N . ILE A 1 104 ? 6.548 -2.355 12.160 1.00 97.31 104 ILE A N 1
ATOM 811 C CA . ILE A 1 104 ? 6.858 -0.931 12.021 1.00 97.31 104 ILE A CA 1
ATOM 812 C C . ILE A 1 104 ? 6.043 -0.141 13.038 1.00 97.31 104 ILE A C 1
ATOM 814 O O . ILE A 1 104 ? 4.838 -0.350 13.165 1.00 97.31 104 ILE A O 1
ATOM 818 N N . ASP A 1 105 ? 6.709 0.775 13.736 1.00 95.12 105 ASP A N 1
ATOM 819 C CA . ASP A 1 105 ? 6.062 1.718 14.642 1.00 95.12 105 ASP A CA 1
ATOM 820 C C . ASP A 1 105 ? 5.351 2.828 13.858 1.00 95.12 105 ASP A C 1
ATOM 822 O O . ASP A 1 105 ? 5.961 3.526 13.048 1.00 95.12 105 ASP A O 1
ATOM 826 N N . VAL A 1 106 ? 4.046 2.958 14.095 1.00 94.62 106 VAL A N 1
ATOM 827 C CA . VAL A 1 106 ? 3.148 3.949 13.484 1.00 94.62 106 VAL A CA 1
ATOM 828 C C . VAL A 1 106 ? 2.478 4.847 14.529 1.00 94.62 106 VAL A C 1
ATOM 830 O O . VAL A 1 106 ? 1.565 5.607 14.204 1.00 94.62 106 VAL A O 1
ATOM 833 N N . SER A 1 107 ? 2.935 4.807 15.782 1.00 90.75 107 SER A N 1
ATOM 834 C CA . SER A 1 107 ? 2.368 5.603 16.880 1.00 90.75 107 SER A CA 1
ATOM 835 C C . SER A 1 107 ? 2.379 7.110 16.599 1.00 90.75 107 SER A C 1
ATOM 837 O O . SER A 1 107 ? 1.482 7.829 17.027 1.00 90.75 107 SER A O 1
ATOM 839 N N . GLY A 1 108 ? 3.357 7.592 15.826 1.00 87.38 108 GLY A N 1
ATOM 840 C CA . GLY A 1 108 ? 3.463 8.999 15.431 1.00 87.38 108 GLY A CA 1
ATOM 841 C C . GLY A 1 108 ? 2.489 9.449 14.336 1.00 87.38 108 GLY A C 1
ATOM 842 O O . GLY A 1 108 ? 2.445 10.641 14.043 1.00 87.38 108 GLY A O 1
ATOM 843 N N . VAL A 1 109 ? 1.744 8.531 13.707 1.00 88.25 109 VAL A N 1
ATOM 844 C CA . VAL A 1 109 ? 0.844 8.843 12.576 1.00 88.25 109 VAL A CA 1
ATOM 845 C C . VAL A 1 109 ? -0.610 8.447 12.826 1.00 88.25 109 VAL A C 1
ATOM 847 O O . VAL A 1 109 ? -1.507 8.928 12.136 1.00 88.25 109 VAL A O 1
ATOM 850 N N . VAL A 1 110 ? -0.861 7.615 13.839 1.00 80.69 110 VAL A N 1
ATOM 851 C CA . VAL A 1 110 ? -2.202 7.222 14.281 1.00 80.69 110 VAL A CA 1
ATOM 852 C C . VAL A 1 110 ? -2.548 8.013 15.549 1.00 80.69 110 VAL A C 1
ATOM 854 O O . VAL A 1 110 ? -2.178 7.645 16.661 1.00 80.69 110 VAL A O 1
ATOM 857 N N . GLY A 1 111 ? -3.225 9.152 15.371 1.00 65.81 111 GLY A N 1
ATOM 858 C CA . GLY A 1 111 ? -3.409 10.171 16.417 1.00 65.81 111 GLY A CA 1
ATOM 859 C C . GLY A 1 111 ? -4.309 9.789 17.600 1.00 65.81 111 GLY A C 1
ATOM 860 O O . GLY A 1 111 ? -4.330 10.513 18.593 1.00 65.81 111 GLY A O 1
ATOM 861 N N . ASP A 1 112 ? -5.038 8.674 17.526 1.00 72.06 112 ASP A N 1
ATOM 862 C CA . ASP A 1 112 ? -5.914 8.190 18.602 1.00 72.06 112 ASP A CA 1
ATOM 863 C C . ASP A 1 112 ? -5.257 7.119 19.495 1.00 72.06 112 ASP A C 1
ATOM 865 O O . ASP A 1 112 ? -5.872 6.653 20.455 1.00 72.06 112 ASP A O 1
ATOM 869 N N . GLY A 1 113 ? -4.012 6.724 19.195 1.00 66.19 113 GLY A N 1
ATOM 870 C CA . GLY A 1 113 ? -3.291 5.681 19.927 1.00 66.19 113 GLY A CA 1
ATOM 871 C C . GLY A 1 113 ? -3.883 4.275 19.772 1.00 66.19 113 GLY A C 1
ATOM 872 O O . GLY A 1 113 ? -3.477 3.370 20.502 1.00 66.19 113 GLY A O 1
ATOM 873 N N . SER A 1 114 ? -4.824 4.070 18.842 1.00 72.38 114 SER A N 1
ATOM 874 C CA . SER A 1 114 ? -5.483 2.776 18.618 1.00 72.38 114 SER A CA 1
ATOM 875 C C . SER A 1 114 ? -4.530 1.702 18.094 1.00 72.38 114 SER A C 1
ATOM 877 O O . SER A 1 114 ? -4.736 0.520 18.368 1.00 72.38 114 SER A O 1
ATOM 879 N N . VAL A 1 115 ? -3.468 2.107 17.387 1.00 82.38 115 VAL A N 1
ATOM 880 C CA . VAL A 1 115 ? -2.398 1.234 16.899 1.00 82.38 115 VAL A CA 1
ATOM 881 C C . VAL A 1 115 ? -1.047 1.924 17.003 1.00 82.38 115 VAL A C 1
ATOM 883 O O . VAL A 1 115 ? -0.859 3.036 16.520 1.00 82.38 115 VAL A O 1
ATOM 886 N N . SER A 1 116 ? -0.087 1.220 17.598 1.00 88.25 116 SER A N 1
ATOM 887 C CA . SER A 1 116 ? 1.310 1.648 17.689 1.00 88.25 116 SER A CA 1
ATOM 888 C C . SER A 1 116 ? 2.235 0.859 16.771 1.00 88.25 116 SER A C 1
ATOM 890 O O . SER A 1 116 ? 3.241 1.400 16.336 1.00 88.25 116 SER A O 1
ATOM 892 N N . LEU A 1 117 ? 1.901 -0.390 16.441 1.00 95.31 117 LEU A N 1
ATOM 893 C CA . LEU A 1 117 ? 2.712 -1.261 15.596 1.00 95.31 117 LEU A CA 1
ATOM 894 C C . LEU A 1 117 ? 1.859 -1.887 14.494 1.00 95.31 117 LEU A C 1
ATOM 896 O O . LEU A 1 117 ? 0.777 -2.414 14.760 1.00 95.31 117 LEU A O 1
ATOM 900 N N . VAL A 1 118 ? 2.383 -1.893 13.272 1.00 97.31 118 VAL A N 1
ATOM 901 C CA . VAL A 1 118 ? 1.811 -2.644 12.149 1.00 97.31 118 VAL A CA 1
ATOM 902 C C . VAL A 1 118 ? 2.794 -3.674 11.631 1.00 97.31 118 VAL A C 1
ATOM 904 O O . VAL A 1 118 ? 4.005 -3.460 11.657 1.00 97.31 118 VAL A O 1
ATOM 907 N N . LYS A 1 119 ? 2.268 -4.783 11.126 1.00 98.12 119 LYS A N 1
ATOM 908 C CA . LYS A 1 119 ? 3.021 -5.819 10.435 1.00 98.12 119 LYS A CA 1
ATOM 909 C C . LYS A 1 119 ? 2.733 -5.758 8.941 1.00 98.12 119 LYS A C 1
ATOM 911 O O . LYS A 1 119 ? 1.582 -5.608 8.537 1.00 98.12 119 LYS A O 1
ATOM 916 N N . LEU A 1 120 ? 3.778 -5.931 8.137 1.00 98.62 120 LEU A N 1
ATOM 917 C CA . LEU A 1 120 ? 3.673 -6.142 6.698 1.00 98.62 120 LEU A CA 1
ATOM 918 C C . LEU A 1 120 ? 3.654 -7.639 6.391 1.00 98.62 120 LEU A C 1
ATOM 920 O O . LEU A 1 120 ? 4.566 -8.368 6.784 1.00 98.62 120 LEU A O 1
ATOM 924 N N . SER A 1 121 ? 2.641 -8.100 5.664 1.00 98.44 121 SER A N 1
ATOM 925 C CA . SER A 1 121 ? 2.554 -9.480 5.171 1.00 98.44 121 SER A CA 1
ATOM 926 C C . SER A 1 121 ? 2.342 -9.476 3.663 1.00 98.44 121 SER A C 1
ATOM 928 O O . SER A 1 121 ? 1.512 -8.731 3.158 1.00 98.44 121 SER A O 1
ATOM 930 N N . MET A 1 122 ? 3.096 -10.285 2.921 1.00 98.19 122 MET A N 1
ATOM 931 C CA . MET A 1 122 ? 2.904 -10.425 1.476 1.00 98.19 122 MET A CA 1
ATOM 932 C C . MET A 1 122 ? 1.487 -10.936 1.193 1.00 98.19 122 MET A C 1
ATOM 934 O O . MET A 1 122 ? 1.147 -12.051 1.586 1.00 98.19 122 MET A O 1
ATOM 938 N N . PHE A 1 123 ? 0.680 -10.132 0.505 1.00 98.44 123 PHE A N 1
ATOM 939 C CA . PHE A 1 123 ? -0.671 -10.499 0.094 1.00 98.44 123 PHE A CA 1
ATOM 940 C C . PHE A 1 123 ? -0.662 -11.167 -1.281 1.00 98.44 123 PHE A C 1
ATOM 942 O O . PHE A 1 123 ? -1.177 -12.271 -1.449 1.00 98.44 123 PHE A O 1
ATOM 949 N N . SER A 1 124 ? -0.047 -10.508 -2.261 1.00 98.25 124 SER A N 1
ATOM 950 C CA . SER A 1 124 ? 0.065 -10.999 -3.633 1.00 98.25 124 SER A CA 1
ATOM 951 C C . SER A 1 124 ? 1.299 -10.419 -4.320 1.00 98.25 124 SER A C 1
ATOM 953 O O . SER A 1 124 ? 1.916 -9.469 -3.839 1.00 98.25 124 SER A O 1
ATOM 955 N N . CYS A 1 125 ? 1.661 -11.002 -5.459 1.00 97.56 125 CYS A N 1
ATOM 956 C CA . CYS A 1 125 ? 2.678 -10.471 -6.354 1.00 97.56 125 CYS A CA 1
ATOM 957 C C . CYS A 1 125 ? 2.226 -10.689 -7.797 1.00 97.56 125 CYS A C 1
ATOM 959 O O . CYS A 1 125 ? 1.885 -11.808 -8.179 1.00 97.56 125 CYS A O 1
ATOM 961 N N . SER A 1 126 ? 2.307 -9.633 -8.595 1.00 96.88 126 SER A N 1
ATOM 962 C CA . SER A 1 126 ? 1.984 -9.620 -10.019 1.00 96.88 126 SER A CA 1
ATOM 963 C C . SER A 1 126 ? 3.184 -9.10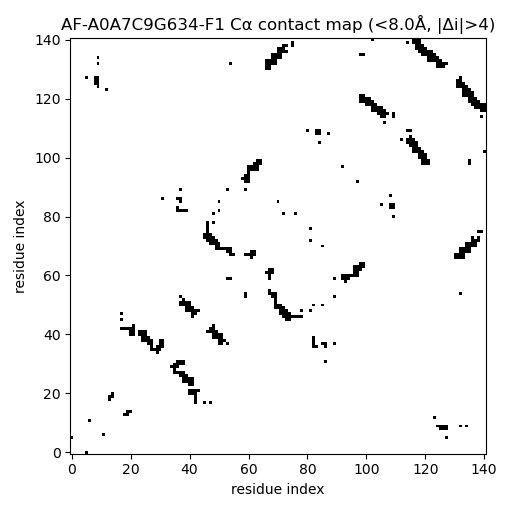9 -10.821 1.00 96.88 126 SER A C 1
ATOM 965 O O . SER A 1 126 ? 4.157 -8.598 -10.266 1.00 96.88 126 SER A O 1
ATOM 967 N N . THR A 1 127 ? 3.157 -9.285 -12.141 1.00 96.00 127 THR A N 1
ATOM 968 C CA . THR A 1 127 ? 4.169 -8.718 -13.047 1.00 96.00 127 THR A CA 1
ATOM 969 C C . THR A 1 127 ? 3.496 -7.763 -14.021 1.00 96.00 127 THR A C 1
ATOM 971 O O . THR A 1 127 ? 2.553 -8.159 -14.698 1.00 96.00 127 THR A O 1
ATOM 974 N N . TYR A 1 128 ? 4.005 -6.537 -14.124 1.00 93.50 128 TYR A N 1
ATOM 975 C CA . TYR A 1 128 ? 3.549 -5.526 -15.078 1.00 93.50 128 TYR A CA 1
ATOM 976 C C . TYR A 1 128 ? 4.758 -4.941 -15.811 1.00 93.50 128 TYR A C 1
ATOM 978 O O . TYR A 1 128 ? 5.718 -4.512 -15.176 1.00 93.50 128 TYR A O 1
ATOM 986 N N . LEU A 1 129 ? 4.745 -4.961 -17.149 1.00 91.38 129 LEU A N 1
ATOM 987 C CA . LEU A 1 129 ? 5.851 -4.481 -18.000 1.00 91.38 129 LEU A CA 1
ATOM 988 C C . LEU A 1 129 ? 7.249 -4.978 -17.555 1.00 91.38 129 LEU A C 1
ATOM 990 O O . LEU A 1 129 ? 8.217 -4.222 -17.554 1.00 91.38 129 LEU A O 1
ATOM 994 N N . ASN A 1 130 ? 7.352 -6.265 -17.200 1.00 90.69 130 ASN A N 1
ATOM 995 C CA . ASN A 1 130 ? 8.556 -6.940 -16.680 1.00 90.69 130 ASN A CA 1
ATOM 996 C C . ASN A 1 130 ? 9.030 -6.514 -15.275 1.00 90.69 130 ASN A C 1
ATOM 998 O O . ASN A 1 130 ? 10.056 -7.014 -14.815 1.00 90.69 130 ASN A O 1
ATOM 1002 N N . GLU A 1 131 ? 8.296 -5.657 -14.567 1.00 93.69 131 GLU A N 1
ATOM 1003 C CA . GLU A 1 131 ? 8.550 -5.338 -13.161 1.00 93.69 131 GLU A CA 1
ATOM 1004 C C . GLU A 1 131 ? 7.639 -6.184 -12.261 1.00 93.69 131 GLU A C 1
ATOM 1006 O O . GLU A 1 131 ? 6.444 -6.340 -12.527 1.00 93.69 131 GLU A O 1
ATOM 1011 N N . LYS A 1 132 ? 8.208 -6.755 -11.194 1.00 96.38 132 LYS A N 1
ATOM 1012 C CA . LYS A 1 132 ? 7.442 -7.491 -10.185 1.00 96.38 132 LYS A CA 1
ATOM 1013 C C . LYS A 1 132 ? 6.943 -6.520 -9.125 1.00 96.38 132 LYS A C 1
ATOM 1015 O O . LYS A 1 132 ? 7.741 -5.811 -8.508 1.00 96.38 132 LYS A O 1
ATOM 1020 N N . ILE A 1 13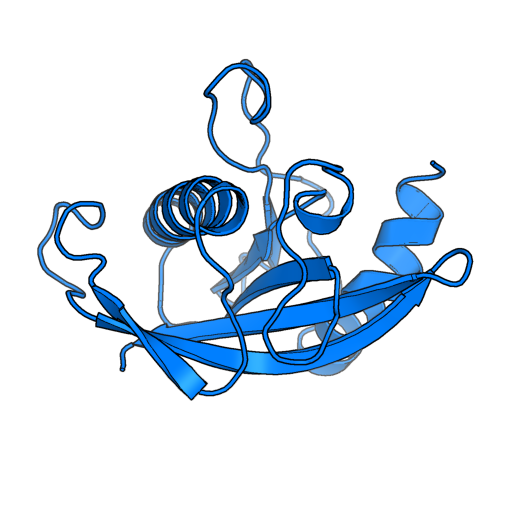3 ? 5.634 -6.528 -8.911 1.00 98.00 133 ILE A N 1
ATOM 1021 C CA . ILE A 1 133 ? 4.952 -5.636 -7.982 1.00 98.00 133 ILE A CA 1
ATOM 1022 C C . ILE A 1 133 ? 4.210 -6.477 -6.953 1.00 98.00 133 ILE A C 1
ATOM 1024 O O . ILE A 1 133 ? 3.400 -7.335 -7.303 1.00 98.00 133 ILE A O 1
ATOM 1028 N N . ALA A 1 134 ? 4.510 -6.231 -5.685 1.00 98.25 134 ALA A N 1
ATOM 1029 C CA . ALA A 1 134 ? 3.861 -6.856 -4.550 1.00 98.25 134 ALA A CA 1
ATOM 1030 C C . ALA A 1 134 ? 2.726 -5.986 -4.002 1.00 98.25 134 ALA A C 1
ATOM 1032 O O . ALA A 1 134 ? 2.764 -4.760 -4.077 1.00 98.25 134 ALA A O 1
ATOM 1033 N N . ILE A 1 135 ? 1.755 -6.632 -3.370 1.00 98.62 135 ILE A N 1
ATOM 1034 C CA . ILE A 1 135 ? 0.848 -5.980 -2.431 1.00 98.62 135 ILE A CA 1
ATOM 1035 C C . ILE A 1 135 ? 1.215 -6.490 -1.046 1.00 98.62 135 ILE A C 1
ATOM 1037 O O . ILE A 1 135 ? 1.224 -7.700 -0.810 1.00 98.62 135 ILE A O 1
ATOM 1041 N N . TYR A 1 136 ? 1.511 -5.575 -0.128 1.00 98.75 136 TYR A N 1
ATOM 1042 C CA . TYR A 1 136 ? 1.719 -5.900 1.278 1.00 98.75 136 TYR A CA 1
ATOM 1043 C C . TYR A 1 136 ? 0.474 -5.540 2.086 1.00 98.75 136 TYR A C 1
ATOM 1045 O O . TYR A 1 136 ? 0.062 -4.383 2.137 1.00 98.75 136 TYR A O 1
ATOM 1053 N N . GLU A 1 137 ? -0.111 -6.534 2.746 1.00 98.56 137 GLU A N 1
ATOM 1054 C CA . GLU A 1 137 ? -1.141 -6.311 3.749 1.00 98.56 137 GLU A CA 1
ATOM 1055 C C . GLU A 1 137 ? -0.526 -5.686 5.005 1.00 98.56 137 GLU A C 1
ATOM 1057 O O . GLU A 1 137 ? 0.484 -6.162 5.530 1.00 98.56 137 GLU A O 1
ATOM 1062 N N . VAL A 1 138 ? -1.166 -4.619 5.472 1.00 98.38 138 VAL A N 1
ATOM 1063 C CA . VAL A 1 138 ? -0.864 -3.862 6.677 1.00 98.38 138 VAL A CA 1
ATOM 1064 C C . VAL A 1 138 ? -1.943 -4.174 7.707 1.00 98.38 138 VAL A C 1
ATOM 1066 O O . VAL A 1 138 ? -3.105 -3.766 7.576 1.00 98.38 138 VAL A O 1
ATOM 1069 N N . SER A 1 139 ? -1.541 -4.891 8.748 1.00 97.19 139 SER A N 1
ATOM 1070 C CA . SER A 1 139 ? -2.385 -5.257 9.885 1.00 97.19 139 SER A CA 1
ATOM 1071 C C . SER A 1 139 ? -1.749 -4.780 11.191 1.00 97.19 139 SER A C 1
ATOM 1073 O O . SER A 1 139 ? -0.536 -4.565 11.223 1.00 97.19 139 SER A O 1
ATOM 1075 N N . PRO A 1 140 ? -2.508 -4.654 12.292 1.00 95.31 140 PRO A N 1
ATOM 1076 C CA . PRO A 1 140 ? -1.913 -4.561 13.624 1.00 95.31 140 PRO A CA 1
ATOM 1077 C C . PRO A 1 140 ? -0.920 -5.715 13.855 1.00 95.31 140 PRO A C 1
ATOM 1079 O O . PRO A 1 140 ? -1.150 -6.826 13.356 1.00 95.31 140 PRO A O 1
ATOM 1082 N N . ALA A 1 141 ? 0.192 -5.431 14.537 1.00 90.12 141 ALA A N 1
ATOM 1083 C CA . ALA A 1 141 ? 1.233 -6.415 14.859 1.00 90.12 141 ALA A CA 1
ATOM 1084 C C . ALA A 1 141 ? 0.913 -7.251 16.106 1.00 90.12 141 ALA A C 1
ATOM 1086 O O . ALA A 1 141 ? 0.255 -6.718 17.028 1.00 90.12 141 ALA A O 1
#

Sequence (141 aa):
MDYNDYYDIIFAPIEEKYGKLDEETMTSIIGFSMGGPVSMSSINSKRVYASCELSVYPEQKKSTDGYKFEFLSTGYFNAETCQNIFTALGNLSFNAQLGNGHTIDVSGVVGDGSVSLVKLSMFSCSTYLNEKIAIYEVSPA

Solvent-accessible surface area (backbone atoms only — not comparable to full-atom values): 7833 Å² total; per-residue (Å²): 132,63,63,66,65,46,47,59,57,66,41,41,68,52,29,75,75,74,44,71,66,48,93,66,62,52,68,54,96,46,46,46,94,76,74,31,51,51,30,30,41,28,30,74,98,62,35,31,42,30,52,47,72,56,46,73,43,84,64,44,44,43,24,78,86,68,24,35,42,35,44,32,34,73,59,80,54,55,71,68,57,45,39,41,50,52,30,53,52,51,60,42,23,51,79,40,73,45,41,70,74,42,72,45,82,39,50,94,59,34,92,82,66,84,46,46,44,32,25,29,38,74,69,48,75,37,73,58,98,89,41,51,36,32,33,30,32,51,41,81,101

Foldseek 3Di:
DPQVVVCCFQCVLVCVVPNDWDPDKQDDPQDLVRVDWFIWIDPQVFQKIKGGPLLVDPLFAQAPVRAREIEIETNADHPQLVRQVRSVVSVVRSVDHHYAFDKDAPCVRRVVSPAGIWGWHFSDWGADPNGIYTYTYIHGD

pLDDT: mean 93.15, std 6.76, range [65.81, 98.75]

Nearest PDB structures (foldseek):
  6zxl-assembly1_I  TM=2.739E-01  e=1.875E+00  Bacillus anthracis
  1pwv-assembly3_B  TM=3.191E-01  e=5.185E+00  Bacillus anthracis
  6wjj-assembly1_L  TM=2.687E-01  e=4.285E+00  Bacillus anthracis
  1pww-assembly3_B  TM=2.874E-01  e=9.792E+00  Bacillus anthracis

Radius of gyration: 13.76 Å; Cα contacts (8 Å, |Δi|>4): 274; chains: 1; bounding box: 33×30×39 Å

Secondary structure (DSSP, 8-state):
--HHHHHHHHHHHHHHHH-PPPS--B--SS-GGGT-PPEEEEEGGGTEEEEESGGG-TTSPPPTTS-EEEEEEESSS-HHHHHHHHHHHHHHHHHS---TT-EEE-TTT-TTSS-SEEEEEEEEEEEETTEEEEEEEEEE-